Protein AF-A0A925MRW7-F1 (afdb_monomer)

Solvent-accessible surface area (backbone atoms only — not comparable to full-atom values): 8000 Å² total; per-residue (Å²): 134,78,48,41,34,44,31,38,46,86,69,91,65,89,87,64,75,57,56,50,74,45,40,48,65,56,50,51,48,54,52,52,48,13,47,75,46,70,26,73,85,82,39,20,30,69,56,73,90,81,58,102,74,67,99,67,76,60,69,35,89,55,88,76,68,36,50,74,84,44,31,34,30,40,48,40,67,52,25,34,43,34,21,50,12,42,55,55,36,73,77,36,68,65,45,24,56,54,54,43,55,73,73,68,55,80,75,67,94,55,93,69,69,62,62,57,68,68,62,52,49,54,50,51,53,47,30,60,44,25,55,71,28,37,33,32,36,17,26,54,134

Structure (mmCIF, N/CA/C/O backbone):
data_AF-A0A925MRW7-F1
#
_entry.id   AF-A0A925MRW7-F1
#
loop_
_atom_site.group_PDB
_atom_site.id
_atom_site.type_symbol
_atom_site.label_atom_id
_atom_site.label_alt_id
_atom_site.label_comp_id
_atom_site.label_asym_id
_atom_site.label_entity_id
_atom_site.label_seq_id
_atom_site.pdbx_PDB_ins_code
_atom_site.Cartn_x
_atom_site.Cartn_y
_atom_site.Cartn_z
_atom_site.occupancy
_atom_site.B_iso_or_equiv
_atom_site.auth_seq_id
_atom_site.auth_comp_id
_atom_site.auth_asym_id
_atom_site.auth_atom_id
_atom_site.pdbx_PDB_model_num
ATOM 1 N N . MET A 1 1 ? 1.601 20.487 -0.277 1.00 57.31 1 MET A N 1
ATOM 2 C CA . MET A 1 1 ? 0.921 19.811 -1.400 1.00 57.31 1 MET A CA 1
ATOM 3 C C . MET A 1 1 ? 1.382 18.368 -1.387 1.00 57.31 1 MET A C 1
ATOM 5 O O . MET A 1 1 ? 2.588 18.154 -1.356 1.00 57.31 1 MET A O 1
ATOM 9 N N . SER A 1 2 ? 0.460 17.412 -1.306 1.00 74.94 2 SER A N 1
ATOM 10 C CA . SER A 1 2 ? 0.786 15.981 -1.310 1.00 74.94 2 SER A CA 1
ATOM 11 C C . SER A 1 2 ? 1.118 15.554 -2.740 1.00 74.94 2 SER A C 1
ATOM 13 O O . SER A 1 2 ? 0.417 15.949 -3.670 1.00 74.94 2 SER A O 1
ATOM 15 N N . SER A 1 3 ? 2.203 14.802 -2.922 1.00 87.06 3 SER A N 1
ATOM 16 C CA . SER A 1 3 ? 2.592 14.295 -4.250 1.00 87.06 3 SER A CA 1
ATOM 17 C C . SER A 1 3 ? 1.732 13.090 -4.622 1.00 87.06 3 SER A C 1
ATOM 19 O O . SER A 1 3 ? 1.261 12.382 -3.730 1.00 87.06 3 SER A O 1
ATOM 21 N N . MET A 1 4 ? 1.510 12.857 -5.915 1.00 91.94 4 MET A N 1
ATOM 22 C CA . MET A 1 4 ? 0.790 11.670 -6.381 1.00 91.94 4 MET A CA 1
ATOM 23 C C . MET A 1 4 ? 1.772 10.530 -6.640 1.00 91.94 4 MET A C 1
ATOM 25 O O . MET A 1 4 ? 2.894 10.743 -7.102 1.00 91.94 4 MET A O 1
ATOM 29 N N . ILE A 1 5 ? 1.350 9.316 -6.309 1.00 90.06 5 ILE A N 1
ATOM 30 C CA . ILE A 1 5 ? 2.106 8.085 -6.502 1.00 90.06 5 ILE A CA 1
ATOM 31 C C . ILE A 1 5 ? 1.359 7.259 -7.522 1.00 90.06 5 ILE A C 1
ATOM 33 O O . ILE A 1 5 ? 0.231 6.823 -7.284 1.00 90.06 5 ILE A O 1
ATOM 37 N N . ASN A 1 6 ? 2.023 7.043 -8.645 1.00 89.50 6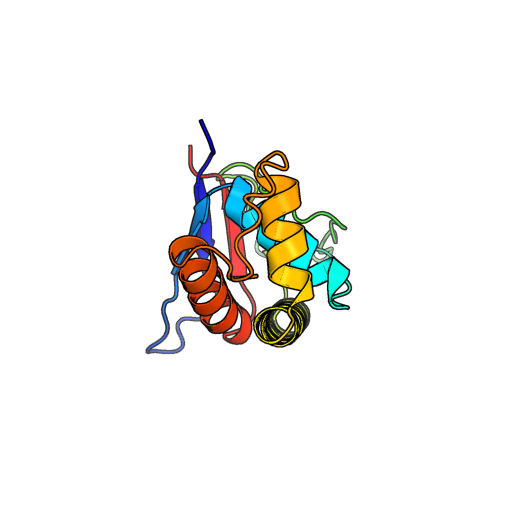 ASN A N 1
ATOM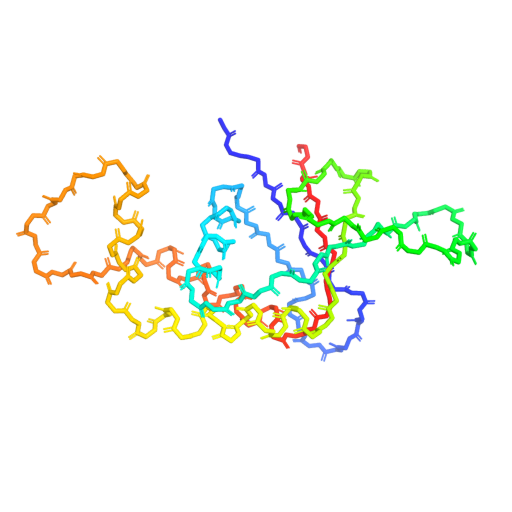 38 C CA . ASN A 1 6 ? 1.515 6.256 -9.745 1.00 89.50 6 ASN A CA 1
ATOM 39 C C . ASN A 1 6 ? 2.011 4.825 -9.633 1.00 89.50 6 ASN A C 1
ATOM 41 O O . ASN A 1 6 ? 3.201 4.595 -9.411 1.00 89.50 6 ASN A O 1
ATOM 45 N N . MET A 1 7 ? 1.098 3.875 -9.817 1.00 90.69 7 MET A N 1
ATOM 46 C CA . MET A 1 7 ? 1.382 2.450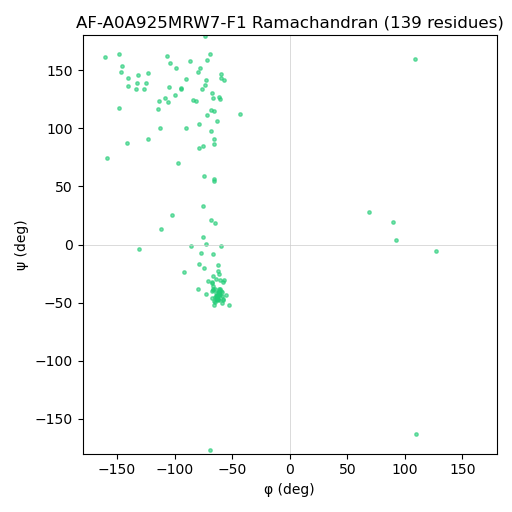 -9.761 1.00 90.69 7 MET A CA 1
ATOM 47 C C . MET A 1 7 ? 0.932 1.765 -11.040 1.00 90.69 7 MET A C 1
ATOM 49 O O . MET A 1 7 ? -0.145 2.058 -11.561 1.00 90.69 7 MET A O 1
ATOM 53 N N . ALA A 1 8 ? 1.749 0.836 -11.530 1.00 87.19 8 ALA A N 1
ATOM 54 C CA . ALA A 1 8 ? 1.430 0.041 -12.710 1.00 87.19 8 ALA A CA 1
ATOM 55 C C . ALA A 1 8 ? 1.868 -1.414 -12.536 1.00 87.19 8 ALA A C 1
ATOM 57 O O . ALA A 1 8 ? 2.990 -1.671 -12.089 1.00 87.19 8 ALA A O 1
ATOM 58 N N . ARG A 1 9 ? 1.020 -2.370 -12.924 1.00 82.31 9 ARG A N 1
ATOM 59 C CA . ARG A 1 9 ? 1.397 -3.793 -12.965 1.00 82.31 9 ARG A CA 1
ATOM 60 C C . ARG A 1 9 ? 2.199 -4.104 -14.226 1.00 82.31 9 ARG A C 1
ATOM 62 O O . ARG A 1 9 ? 1.998 -3.486 -15.267 1.00 82.31 9 ARG A O 1
ATOM 69 N N . ALA A 1 10 ? 3.114 -5.068 -14.127 1.00 61.62 10 ALA A N 1
ATOM 70 C CA . ALA A 1 10 ? 3.974 -5.466 -15.245 1.00 61.62 10 ALA A CA 1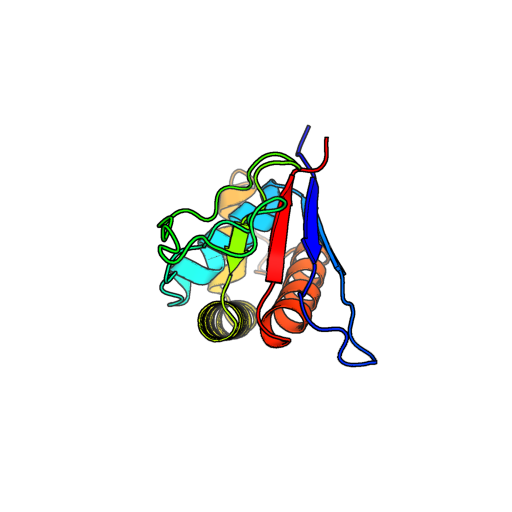
ATOM 71 C C . ALA A 1 10 ? 3.278 -6.387 -16.269 1.00 61.62 10 ALA A C 1
ATOM 73 O O . ALA A 1 10 ? 3.776 -6.529 -17.382 1.00 61.62 10 ALA A O 1
ATOM 74 N N . SER A 1 11 ? 2.146 -7.011 -15.916 1.00 52.38 11 SER A N 1
ATOM 75 C CA . SER A 1 11 ? 1.455 -7.982 -16.774 1.00 52.38 11 SER A CA 1
ATOM 76 C C . SER A 1 11 ? 0.093 -7.470 -17.235 1.00 52.38 11 SER A C 1
ATOM 78 O O . SER A 1 11 ? -0.769 -7.165 -16.413 1.00 52.38 11 SER A O 1
ATOM 80 N N . ALA A 1 12 ? -0.084 -7.434 -18.556 1.00 43.22 12 ALA A N 1
ATOM 81 C CA . ALA A 1 12 ? -1.341 -7.219 -19.262 1.00 43.22 12 ALA A CA 1
ATOM 82 C C . ALA A 1 12 ? -2.231 -8.476 -19.205 1.00 43.22 12 ALA A C 1
ATOM 84 O O . ALA A 1 12 ? -2.574 -9.053 -20.239 1.00 43.22 12 ALA A O 1
ATOM 85 N N . GLU A 1 13 ? -2.593 -8.941 -18.008 1.00 39.09 13 GLU A N 1
ATOM 86 C CA . GLU A 1 13 ? -3.680 -9.916 -17.901 1.00 39.09 13 GLU A CA 1
ATOM 87 C C . GLU A 1 13 ? -5.012 -9.173 -18.027 1.00 39.09 13 GLU A C 1
ATOM 89 O O . GLU A 1 13 ? -5.458 -8.448 -17.137 1.00 39.09 13 GLU A O 1
ATOM 94 N N . ALA A 1 14 ? -5.594 -9.321 -19.217 1.00 36.06 14 ALA A N 1
ATOM 95 C CA . ALA A 1 14 ? -6.789 -8.655 -19.703 1.00 36.06 14 ALA A CA 1
ATOM 96 C C . ALA A 1 14 ? -7.915 -8.579 -18.654 1.00 36.06 14 ALA A C 1
ATOM 98 O O . ALA A 1 14 ? -8.544 -9.582 -18.321 1.00 36.06 14 ALA A O 1
ATOM 99 N N . GLY A 1 15 ? -8.205 -7.355 -18.195 1.00 43.88 15 GLY A N 1
ATOM 100 C CA . GLY A 1 15 ? -9.439 -7.011 -17.476 1.00 43.88 15 GLY A CA 1
ATOM 101 C C . GLY A 1 15 ? -9.267 -6.314 -16.123 1.00 43.88 15 GLY A C 1
ATOM 102 O O . GLY A 1 15 ? -10.266 -5.898 -15.537 1.00 43.88 15 GLY A O 1
ATOM 103 N N . GLY A 1 16 ? -8.041 -6.161 -15.614 1.00 50.16 16 GLY A N 1
ATOM 104 C CA . GLY A 1 16 ? -7.768 -5.452 -14.360 1.00 50.16 16 GLY A CA 1
ATOM 105 C C . GLY A 1 16 ? -7.582 -3.940 -14.523 1.00 50.16 16 GLY A C 1
ATOM 106 O O . GLY A 1 16 ? -7.216 -3.447 -15.587 1.00 50.16 16 GLY A O 1
ATOM 107 N N . ARG A 1 17 ? -7.781 -3.176 -13.436 1.00 60.78 17 ARG A N 1
ATOM 108 C CA . ARG A 1 17 ? -7.217 -1.819 -13.328 1.00 60.78 17 ARG A CA 1
ATOM 109 C C . ARG A 1 17 ? -5.692 -1.962 -13.279 1.00 60.78 17 ARG A C 1
ATOM 111 O O . ARG A 1 17 ? -5.121 -2.138 -12.204 1.00 60.78 17 ARG A O 1
ATOM 118 N N . ASP A 1 18 ? -5.051 -1.928 -14.443 1.00 76.19 18 ASP A N 1
ATOM 119 C CA . ASP A 1 18 ? -3.590 -2.057 -14.598 1.00 76.19 18 ASP A CA 1
ATOM 120 C C . ASP A 1 18 ? -2.820 -0.879 -13.995 1.00 76.19 18 ASP A C 1
ATOM 122 O O . ASP A 1 18 ? -1.591 -0.902 -13.906 1.00 76.19 18 ASP A O 1
ATOM 126 N N . ARG A 1 19 ? -3.553 0.157 -13.576 1.00 84.88 19 ARG A N 1
ATOM 127 C CA . ARG A 1 19 ? -3.039 1.350 -12.925 1.00 84.88 19 ARG A CA 1
ATOM 128 C C . ARG A 1 19 ? -3.834 1.673 -11.676 1.00 84.88 19 ARG A C 1
ATOM 130 O O . ARG A 1 19 ? -5.051 1.492 -11.633 1.00 84.88 19 ARG A O 1
ATOM 137 N N . PHE A 1 20 ? -3.125 2.206 -10.699 1.00 89.69 20 PHE A N 1
ATOM 138 C CA . PHE A 1 20 ? -3.694 2.788 -9.500 1.00 89.69 20 PHE A CA 1
ATOM 139 C C . PHE A 1 20 ? -2.893 4.036 -9.144 1.00 89.69 20 PHE A C 1
ATOM 141 O O . PHE A 1 20 ? -1.676 4.069 -9.328 1.00 89.69 20 PHE A O 1
ATOM 148 N N . GLU A 1 21 ? -3.573 5.062 -8.651 1.00 91.31 21 GLU A N 1
ATOM 149 C CA . GLU A 1 21 ? -2.942 6.307 -8.236 1.00 91.31 21 GLU A CA 1
ATOM 150 C C . GLU A 1 21 ? -3.481 6.704 -6.865 1.00 91.31 21 GLU A C 1
ATOM 152 O O . GLU A 1 21 ? -4.673 6.568 -6.588 1.00 91.31 21 GLU A O 1
ATOM 157 N N . CYS A 1 22 ? -2.604 7.187 -5.990 1.00 92.00 22 CYS A N 1
ATOM 158 C CA . CYS A 1 22 ? -3.015 7.751 -4.709 1.00 92.00 22 CYS A CA 1
ATOM 159 C C . CYS A 1 22 ? -2.066 8.865 -4.270 1.00 92.00 22 CYS A C 1
ATOM 161 O O . CYS A 1 22 ? -0.957 8.994 -4.786 1.00 92.00 22 CYS A O 1
ATOM 163 N N . SER A 1 23 ? -2.492 9.675 -3.302 1.00 92.25 23 SER A N 1
ATOM 164 C CA . SER A 1 23 ? -1.620 10.689 -2.711 1.00 92.25 23 SER A CA 1
ATOM 165 C C . SER A 1 23 ? -0.539 10.061 -1.824 1.00 92.25 23 SER A C 1
ATOM 167 O O . SER A 1 23 ? -0.700 8.964 -1.285 1.00 92.25 23 SER A O 1
ATOM 169 N N . SER A 1 24 ? 0.545 10.797 -1.586 1.00 90.44 24 SER A N 1
ATOM 170 C CA . SER A 1 24 ? 1.620 10.403 -0.668 1.00 90.44 24 SER A CA 1
ATOM 171 C C . SER A 1 24 ? 1.141 10.133 0.757 1.00 90.44 24 SER A C 1
ATOM 173 O O . SER A 1 24 ? 1.690 9.269 1.446 1.00 90.44 24 SER A O 1
ATOM 175 N N . ASP A 1 25 ? 0.090 10.830 1.188 1.00 90.06 25 ASP A N 1
ATOM 176 C CA . ASP A 1 25 ? -0.518 10.625 2.502 1.00 90.06 25 ASP A CA 1
ATOM 177 C C . ASP A 1 25 ? -1.302 9.316 2.550 1.00 90.06 25 ASP A C 1
ATOM 179 O O . ASP A 1 25 ? -1.178 8.565 3.518 1.00 90.06 25 ASP A O 1
ATOM 183 N N . ALA A 1 26 ? -2.059 9.015 1.489 1.00 91.25 26 ALA A N 1
ATOM 184 C CA . ALA A 1 26 ? -2.774 7.753 1.359 1.00 91.25 26 ALA A CA 1
ATOM 185 C C . ALA A 1 26 ? -1.799 6.570 1.297 1.00 91.25 26 ALA A C 1
ATOM 187 O O . ALA A 1 26 ? -1.980 5.597 2.019 1.00 91.25 26 ALA A O 1
ATOM 188 N N . TRP A 1 27 ? -0.723 6.674 0.517 1.00 93.38 27 TRP A N 1
ATOM 189 C CA . TRP A 1 27 ? 0.327 5.654 0.464 1.00 93.38 27 TRP A CA 1
ATOM 190 C C . TRP A 1 27 ? 0.966 5.388 1.823 1.00 93.38 27 TRP A C 1
ATOM 192 O O . TRP A 1 27 ? 1.084 4.242 2.251 1.00 93.38 27 TRP A O 1
ATOM 202 N N . SER A 1 28 ? 1.340 6.452 2.531 1.00 92.12 28 SER A N 1
ATOM 203 C CA . SER A 1 28 ? 1.930 6.338 3.862 1.00 92.12 28 SER A CA 1
ATOM 204 C C . SER A 1 28 ? 0.960 5.687 4.852 1.00 92.12 28 SER A C 1
ATOM 206 O O . SER A 1 28 ? 1.369 4.835 5.638 1.00 92.12 28 SER A O 1
ATOM 208 N N . LEU A 1 29 ? -0.332 6.024 4.775 1.00 91.69 29 LEU A N 1
ATOM 209 C CA . LEU A 1 29 ? -1.365 5.382 5.585 1.00 91.69 29 LEU A CA 1
ATOM 210 C C . LEU A 1 29 ? -1.487 3.890 5.250 1.00 91.69 29 LEU A C 1
ATOM 212 O O . LEU A 1 29 ? -1.510 3.066 6.158 1.00 91.69 29 LEU A O 1
ATOM 216 N N . LEU A 1 30 ? -1.522 3.526 3.967 1.00 94.50 30 LEU A N 1
ATOM 217 C CA . LEU A 1 30 ? -1.586 2.130 3.523 1.00 94.50 30 LEU A CA 1
ATOM 218 C C . LEU A 1 30 ? -0.367 1.324 4.000 1.00 94.50 30 LEU A C 1
ATOM 220 O O . LEU A 1 30 ? -0.513 0.167 4.403 1.00 94.50 30 LEU A O 1
AT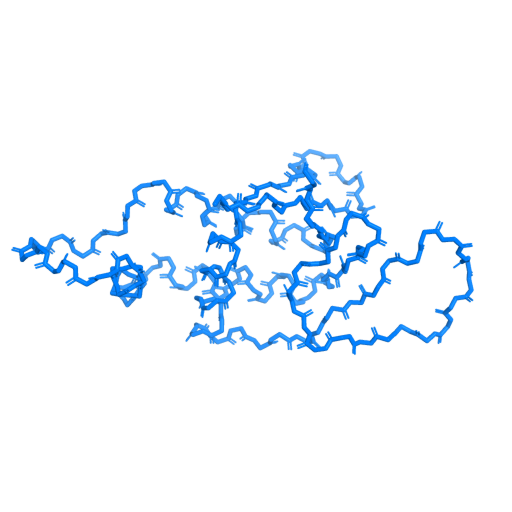OM 224 N N . LEU A 1 31 ? 0.825 1.931 4.002 1.00 94.19 31 LEU A N 1
ATOM 225 C CA . LEU A 1 31 ? 2.043 1.318 4.538 1.00 94.19 31 LEU A CA 1
ATOM 226 C C . LEU A 1 31 ? 1.949 1.092 6.051 1.00 94.19 31 LEU A C 1
ATOM 228 O O . LEU A 1 31 ? 2.253 0.000 6.533 1.00 94.19 31 LEU A O 1
ATOM 232 N N . GLU A 1 32 ? 1.549 2.117 6.801 1.00 93.19 32 GLU A N 1
ATOM 233 C CA . GLU A 1 32 ? 1.407 2.054 8.260 1.00 93.19 32 GLU A CA 1
ATOM 234 C C . GLU A 1 32 ? 0.371 1.012 8.678 1.00 93.19 32 GLU A C 1
ATOM 236 O O . GLU A 1 32 ? 0.655 0.169 9.529 1.00 93.19 32 GLU A O 1
ATOM 241 N N . VAL A 1 33 ? -0.804 1.026 8.044 1.00 93.69 33 VAL A N 1
ATOM 242 C CA . VAL A 1 33 ? -1.875 0.064 8.314 1.00 93.69 33 VAL A CA 1
ATOM 243 C C . VAL A 1 33 ? -1.423 -1.345 7.948 1.00 93.69 33 VAL A C 1
ATOM 245 O O . VAL A 1 33 ? -1.569 -2.250 8.760 1.00 93.69 33 VAL A O 1
ATOM 248 N N . GLY A 1 34 ? -0.812 -1.552 6.779 1.00 94.44 34 GLY A N 1
ATOM 249 C CA . GLY A 1 34 ? -0.292 -2.871 6.413 1.00 94.44 34 GLY A CA 1
ATOM 250 C C . GLY A 1 34 ? 0.633 -3.428 7.501 1.00 94.44 34 GLY A C 1
ATOM 251 O O . GLY A 1 34 ? 0.398 -4.524 8.016 1.00 94.44 34 GLY A O 1
ATOM 252 N N . LYS A 1 35 ? 1.634 -2.641 7.913 1.00 94.06 35 LYS A N 1
ATOM 253 C CA . LYS A 1 35 ? 2.598 -3.029 8.955 1.00 94.06 35 LYS A CA 1
ATOM 254 C C . LYS A 1 35 ? 1.926 -3.317 10.299 1.00 94.06 35 LYS A C 1
ATOM 256 O O . LYS A 1 35 ? 2.246 -4.317 10.938 1.00 94.06 35 LYS A O 1
ATOM 261 N N . ALA A 1 36 ? 0.980 -2.475 10.715 1.00 93.75 36 ALA A N 1
ATOM 262 C CA . ALA A 1 36 ? 0.250 -2.646 11.971 1.00 93.75 36 ALA A CA 1
ATOM 263 C C . ALA A 1 36 ? -0.601 -3.929 11.995 1.00 93.75 36 ALA A C 1
ATOM 265 O O . ALA A 1 36 ? -0.774 -4.534 13.050 1.00 93.75 36 ALA A O 1
ATOM 266 N N . PHE A 1 37 ? -1.081 -4.377 10.833 1.00 94.25 37 PHE A N 1
ATOM 267 C CA . PHE A 1 37 ? -1.927 -5.564 10.685 1.00 94.25 37 PHE A CA 1
ATOM 268 C C . PHE A 1 37 ? -1.171 -6.796 10.161 1.00 94.25 37 PHE A C 1
ATOM 270 O O . PHE A 1 37 ? -1.761 -7.718 9.599 1.00 94.25 37 PHE A O 1
ATOM 277 N N . GLY A 1 38 ? 0.143 -6.843 10.399 1.00 92.12 38 GLY A N 1
ATOM 278 C CA . GLY A 1 38 ? 0.947 -8.057 10.258 1.00 92.12 38 GLY A CA 1
ATOM 279 C C . GLY A 1 38 ? 1.597 -8.261 8.893 1.00 92.12 38 GLY A C 1
ATOM 280 O O . GLY A 1 38 ? 2.268 -9.279 8.705 1.00 92.12 38 GLY A O 1
ATOM 281 N N . TRP A 1 39 ? 1.467 -7.314 7.959 1.00 94.81 39 TRP A N 1
ATOM 282 C CA . TRP A 1 39 ? 2.305 -7.329 6.763 1.00 94.81 39 TRP A CA 1
ATOM 283 C C . TRP A 1 39 ? 3.760 -7.041 7.143 1.00 94.81 39 TRP A C 1
ATOM 285 O O . TRP A 1 39 ? 4.066 -6.086 7.860 1.00 94.81 39 TRP A O 1
ATOM 295 N N . LYS A 1 40 ? 4.663 -7.895 6.658 1.00 92.50 40 LYS A N 1
ATOM 296 C CA . LYS A 1 40 ? 6.108 -7.783 6.846 1.00 92.50 40 LYS A CA 1
ATOM 297 C C . LYS A 1 40 ? 6.725 -7.491 5.481 1.00 92.50 40 LYS A C 1
ATOM 299 O O . LYS A 1 40 ? 6.868 -8.433 4.710 1.00 92.50 40 LYS A O 1
ATOM 304 N N . PRO A 1 41 ? 7.058 -6.226 5.180 1.00 89.50 41 PRO A N 1
ATOM 305 C CA . PRO A 1 41 ? 7.544 -5.860 3.860 1.00 89.50 41 PRO A CA 1
ATOM 306 C C . PRO A 1 41 ? 8.829 -6.619 3.530 1.00 89.50 41 PRO A C 1
ATOM 308 O O . PRO A 1 41 ? 9.795 -6.559 4.296 1.00 89.50 41 PRO A O 1
ATOM 311 N N . HIS A 1 42 ? 8.846 -7.322 2.401 1.00 87.25 42 HIS A N 1
ATOM 312 C CA . HIS A 1 42 ? 10.034 -8.053 1.949 1.00 87.25 42 HIS A CA 1
ATOM 313 C C . HIS A 1 42 ? 11.123 -7.127 1.391 1.00 87.25 42 HIS A C 1
ATOM 315 O O . HIS A 1 42 ? 12.305 -7.475 1.389 1.00 87.25 42 HIS A O 1
ATOM 321 N N . GLY A 1 43 ? 10.736 -5.916 0.994 1.00 85.75 43 GLY A N 1
ATOM 322 C CA . GLY A 1 43 ? 11.591 -4.975 0.293 1.00 85.75 43 GLY A CA 1
ATOM 323 C C . GLY A 1 43 ? 11.159 -4.833 -1.159 1.00 85.75 43 GLY A C 1
ATOM 324 O O . GLY A 1 43 ? 10.457 -5.668 -1.718 1.00 85.75 43 GLY A O 1
ATOM 325 N N . THR A 1 44 ? 11.572 -3.731 -1.762 1.00 85.12 44 THR A N 1
ATOM 326 C CA . THR A 1 44 ? 11.290 -3.391 -3.147 1.00 85.12 44 THR A CA 1
ATOM 327 C C . THR A 1 44 ? 12.539 -3.559 -3.993 1.00 85.12 44 THR A C 1
ATOM 329 O O . THR A 1 44 ? 13.660 -3.630 -3.492 1.00 85.12 44 THR A O 1
ATOM 332 N N . THR A 1 45 ? 12.349 -3.647 -5.299 1.00 82.38 45 THR A N 1
ATOM 333 C CA . THR A 1 45 ? 13.432 -3.819 -6.268 1.00 82.38 45 THR A CA 1
ATOM 334 C C . THR A 1 45 ? 13.398 -2.695 -7.291 1.00 82.38 45 THR A C 1
ATOM 336 O O . THR A 1 45 ? 12.329 -2.183 -7.611 1.00 82.38 45 THR A O 1
ATOM 339 N N . TYR A 1 46 ? 14.547 -2.276 -7.813 1.00 75.50 46 TYR A N 1
ATOM 340 C CA . TYR A 1 46 ? 14.576 -1.279 -8.885 1.00 75.50 46 TYR A CA 1
ATOM 341 C C . TYR A 1 46 ? 14.1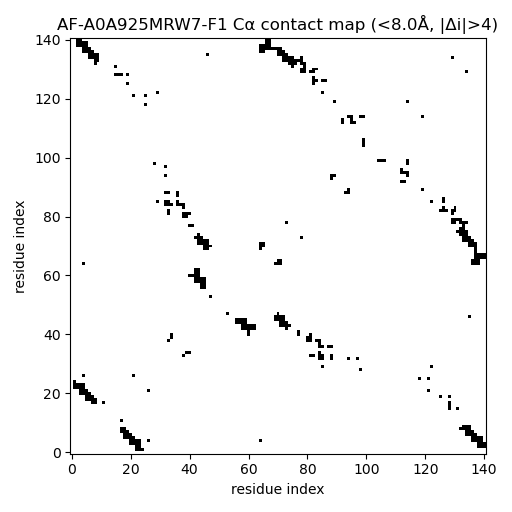25 -1.874 -10.218 1.00 75.50 46 TYR A C 1
ATOM 343 O O . TYR A 1 46 ? 14.577 -2.948 -10.617 1.00 75.50 46 TYR A O 1
ATOM 351 N N . VAL A 1 47 ? 13.310 -1.125 -10.959 1.00 68.75 47 VAL A N 1
ATOM 352 C CA . VAL A 1 47 ? 13.035 -1.418 -12.367 1.00 68.75 47 VAL A CA 1
ATOM 353 C C . VAL A 1 47 ? 14.064 -0.675 -13.213 1.00 68.75 47 VAL A C 1
ATOM 355 O O . VAL A 1 47 ? 13.936 0.526 -13.448 1.00 68.75 47 VAL A O 1
ATOM 358 N N . SER A 1 48 ? 15.104 -1.376 -13.671 1.00 54.97 48 SER A N 1
ATOM 359 C CA . SER A 1 48 ? 16.071 -0.793 -14.608 1.00 54.97 48 SER A CA 1
ATOM 360 C C . SER A 1 48 ? 15.403 -0.547 -15.965 1.00 54.97 48 SER A C 1
ATOM 362 O O . SER A 1 48 ? 14.998 -1.490 -16.643 1.00 54.97 48 SER A O 1
ATOM 364 N N . LEU A 1 49 ? 15.294 0.720 -16.376 1.00 52.97 49 LEU A N 1
ATOM 365 C CA . LEU A 1 49 ? 14.756 1.109 -17.688 1.00 52.97 49 LEU A CA 1
ATOM 366 C C . LEU A 1 49 ? 15.758 0.903 -18.841 1.00 52.97 49 LEU A C 1
ATOM 368 O O . LEU A 1 49 ? 15.383 1.082 -19.998 1.00 52.97 49 LEU A O 1
ATOM 372 N N . THR A 1 50 ? 17.018 0.551 -18.558 1.00 47.56 50 THR A N 1
ATOM 373 C CA . THR A 1 50 ? 18.109 0.669 -19.543 1.00 47.56 50 THR A CA 1
ATOM 374 C C . THR A 1 50 ? 19.000 -0.554 -19.737 1.00 47.56 50 THR A C 1
ATOM 376 O O . THR A 1 50 ? 19.821 -0.522 -20.653 1.00 47.56 50 THR A O 1
ATOM 379 N N . THR A 1 51 ? 18.849 -1.656 -18.995 1.00 41.12 51 THR A N 1
ATOM 380 C CA . THR A 1 51 ? 19.764 -2.793 -19.208 1.00 41.12 51 THR A CA 1
ATOM 381 C C . THR A 1 51 ? 19.118 -4.144 -18.945 1.00 41.12 51 THR A C 1
ATOM 383 O O . THR A 1 51 ? 18.781 -4.477 -17.814 1.00 41.12 51 THR A O 1
ATOM 386 N N . ALA A 1 52 ? 19.053 -4.967 -19.992 1.00 40.06 52 ALA A N 1
ATOM 387 C CA . ALA A 1 52 ? 18.652 -6.375 -19.978 1.00 40.06 52 ALA A CA 1
ATOM 388 C C . ALA A 1 52 ? 19.611 -7.308 -19.194 1.00 40.06 52 ALA A C 1
ATOM 390 O O . ALA A 1 52 ? 19.605 -8.509 -19.422 1.00 40.06 52 ALA A O 1
ATOM 391 N N . ASN A 1 53 ? 20.462 -6.774 -18.311 1.00 40.97 53 ASN A N 1
ATOM 392 C CA . ASN A 1 53 ? 21.477 -7.518 -17.562 1.00 40.97 53 ASN A CA 1
ATOM 393 C C . ASN A 1 53 ? 21.897 -6.746 -16.300 1.00 40.97 53 ASN A C 1
ATOM 395 O O . ASN A 1 53 ? 22.982 -6.171 -16.248 1.00 40.97 53 ASN A O 1
ATOM 399 N N . LEU A 1 54 ? 21.051 -6.729 -15.272 1.00 44.75 54 LEU A N 1
ATOM 400 C CA . LEU A 1 54 ? 21.537 -6.567 -13.901 1.00 44.75 54 LEU A CA 1
ATOM 401 C C . LEU A 1 54 ? 21.052 -7.760 -13.093 1.00 44.75 54 LEU A C 1
ATOM 403 O O . LEU A 1 54 ? 19.961 -7.776 -12.533 1.00 44.75 54 LEU A O 1
ATOM 407 N N . SER A 1 55 ? 21.911 -8.768 -13.084 1.00 39.50 55 SER A N 1
ATOM 408 C CA . SER A 1 55 ? 21.821 -10.016 -12.335 1.00 39.50 55 SER A CA 1
ATOM 409 C C . SER A 1 55 ? 21.979 -9.834 -10.819 1.00 39.50 55 SER A C 1
ATOM 411 O O . SER A 1 55 ? 22.290 -10.799 -10.139 1.00 39.50 55 SER A O 1
ATOM 413 N N . ASP A 1 56 ? 21.756 -8.628 -10.293 1.00 43.94 56 ASP A N 1
ATOM 414 C CA . ASP A 1 56 ? 21.797 -8.307 -8.867 1.00 43.94 56 ASP A CA 1
ATOM 415 C C . ASP A 1 56 ? 20.668 -7.325 -8.572 1.00 43.94 56 ASP A C 1
ATOM 417 O O . ASP A 1 56 ? 20.798 -6.101 -8.664 1.00 43.94 56 ASP A O 1
ATOM 421 N N . THR A 1 57 ? 19.497 -7.879 -8.286 1.00 53.12 57 THR A N 1
ATOM 422 C CA . THR A 1 57 ? 18.343 -7.101 -7.865 1.00 53.12 57 THR A CA 1
ATOM 423 C C . THR A 1 57 ? 18.645 -6.532 -6.481 1.00 53.12 57 THR A C 1
ATOM 425 O O . THR A 1 57 ? 18.523 -7.232 -5.480 1.00 53.12 57 THR A O 1
ATOM 428 N N . VAL A 1 58 ? 19.095 -5.276 -6.407 1.00 59.78 58 VAL A N 1
ATOM 429 C CA . VAL A 1 58 ? 19.293 -4.607 -5.116 1.00 59.78 58 VAL A CA 1
ATOM 430 C C . VAL A 1 58 ? 17.929 -4.507 -4.443 1.00 59.78 58 VAL A C 1
ATOM 432 O O . VAL A 1 58 ? 17.073 -3.727 -4.865 1.00 59.78 58 VAL A O 1
ATOM 435 N N . VAL A 1 59 ? 17.724 -5.334 -3.418 1.00 59.03 59 VAL A N 1
ATOM 436 C CA . VAL A 1 59 ? 16.555 -5.249 -2.549 1.00 59.03 59 VAL A CA 1
ATOM 437 C C . VAL A 1 59 ? 16.727 -4.005 -1.691 1.00 59.03 59 VAL A C 1
ATOM 439 O O . VAL A 1 59 ? 17.603 -3.931 -0.830 1.00 59.03 59 VAL A O 1
ATOM 442 N N . LEU A 1 60 ? 15.888 -3.009 -1.933 1.00 62.97 60 LEU A N 1
ATOM 443 C CA . LEU A 1 60 ? 15.707 -1.903 -1.019 1.00 62.97 60 LEU A CA 1
ATOM 444 C C . LEU A 1 60 ? 14.707 -2.321 0.049 1.00 62.97 60 LEU A C 1
ATOM 446 O O . LEU A 1 60 ? 13.557 -2.612 -0.254 1.00 62.97 60 LEU A O 1
ATOM 450 N N . HIS A 1 61 ? 15.067 -2.245 1.323 1.00 66.38 61 HIS A N 1
ATOM 451 C CA . HIS A 1 61 ? 14.095 -2.402 2.414 1.00 66.38 61 HIS A CA 1
ATOM 452 C C . HIS A 1 61 ? 13.212 -1.153 2.605 1.00 66.38 61 HIS A C 1
ATOM 454 O O . HIS A 1 61 ? 12.829 -0.807 3.722 1.00 66.38 61 HIS A O 1
ATOM 460 N N . ASP A 1 62 ? 12.908 -0.455 1.512 1.00 78.81 62 ASP A N 1
ATOM 461 C CA . ASP A 1 62 ? 12.239 0.832 1.510 1.00 78.81 62 ASP A CA 1
ATOM 462 C C . ASP A 1 62 ? 11.098 0.874 0.485 1.00 78.81 62 ASP A C 1
ATOM 464 O O . ASP A 1 62 ? 11.248 0.476 -0.669 1.00 78.81 62 ASP A O 1
ATOM 468 N N . TYR A 1 63 ? 9.957 1.392 0.935 1.00 87.12 63 TYR A N 1
ATOM 469 C CA . TYR A 1 63 ? 8.742 1.610 0.149 1.00 87.12 63 TYR A CA 1
ATOM 470 C C . TYR A 1 63 ? 8.473 3.108 -0.038 1.00 87.12 63 TYR A C 1
ATOM 472 O O . TYR A 1 63 ? 7.377 3.494 -0.444 1.00 87.12 63 TYR A O 1
ATOM 480 N N . GLN A 1 64 ? 9.440 3.981 0.266 1.00 86.94 64 GLN A N 1
ATOM 481 C CA . GLN A 1 64 ? 9.335 5.390 -0.074 1.00 86.94 64 GLN A CA 1
ATOM 482 C C . GLN A 1 64 ? 9.371 5.550 -1.598 1.00 86.94 64 GLN A C 1
ATOM 484 O O . GLN A 1 64 ? 10.292 5.053 -2.255 1.00 86.94 64 GLN A O 1
ATOM 489 N N . PRO A 1 65 ? 8.382 6.232 -2.186 1.00 84.56 65 PRO A N 1
ATOM 490 C CA . PRO A 1 65 ? 8.346 6.486 -3.617 1.00 84.56 65 PRO A CA 1
ATOM 491 C C . PRO A 1 65 ? 9.544 7.321 -4.090 1.00 84.56 65 PRO A C 1
ATOM 493 O O . PRO A 1 65 ? 9.793 8.425 -3.594 1.00 84.56 65 PRO A O 1
ATOM 496 N N . GLY A 1 66 ? 10.253 6.810 -5.096 1.00 81.69 66 GLY A N 1
ATOM 497 C CA . GLY A 1 66 ? 11.240 7.573 -5.857 1.00 81.69 66 GLY A CA 1
ATOM 498 C C . GLY A 1 66 ? 10.593 8.655 -6.726 1.00 81.69 66 GLY A C 1
ATOM 499 O O . GLY A 1 66 ? 9.379 8.870 -6.668 1.00 81.69 66 GLY A O 1
ATOM 500 N N . ASP A 1 67 ? 11.399 9.370 -7.506 1.00 79.19 67 ASP A N 1
ATOM 501 C CA . ASP A 1 67 ? 10.887 10.166 -8.627 1.00 79.19 67 ASP A CA 1
ATOM 502 C C . ASP A 1 67 ? 10.469 9.252 -9.799 1.00 79.19 67 ASP A C 1
ATOM 504 O O . ASP A 1 67 ? 10.586 8.029 -9.734 1.00 79.19 67 ASP A O 1
ATOM 508 N N . SER A 1 68 ? 9.966 9.825 -10.893 1.00 69.50 68 SER A N 1
ATOM 509 C CA . SER A 1 68 ? 9.496 9.049 -12.051 1.00 69.50 68 SER A CA 1
ATOM 510 C C . SER A 1 68 ? 10.592 8.215 -12.745 1.00 69.50 68 SER A C 1
ATOM 512 O O . SER A 1 68 ? 10.263 7.288 -13.501 1.00 69.50 68 SER A O 1
ATOM 514 N N . ARG A 1 69 ? 11.873 8.533 -12.491 1.00 70.56 69 ARG A N 1
ATOM 515 C CA . ARG A 1 69 ? 13.067 7.834 -12.994 1.00 70.56 69 ARG A CA 1
ATOM 516 C C . ARG A 1 69 ? 13.546 6.745 -12.022 1.00 70.56 69 ARG A C 1
ATOM 518 O O . ARG A 1 69 ? 14.168 5.785 -12.466 1.00 70.56 69 ARG A O 1
ATOM 525 N N . ASP A 1 70 ? 13.203 6.859 -10.743 1.00 77.81 70 ASP A N 1
ATOM 526 C CA . ASP A 1 70 ? 13.411 5.892 -9.660 1.00 77.81 70 ASP A CA 1
ATOM 527 C C . ASP A 1 70 ? 12.136 5.051 -9.443 1.00 77.81 70 ASP A C 1
ATOM 529 O O . ASP A 1 70 ? 11.389 5.194 -8.469 1.00 77.81 70 ASP A O 1
ATOM 533 N N . ARG A 1 71 ? 11.855 4.173 -10.417 1.00 78.50 71 ARG A N 1
ATOM 534 C CA . ARG A 1 71 ? 10.742 3.221 -10.327 1.00 78.50 71 ARG A CA 1
ATOM 535 C C . ARG A 1 71 ? 11.150 2.007 -9.509 1.00 78.50 71 ARG A C 1
ATOM 537 O O . ARG A 1 71 ? 12.071 1.275 -9.878 1.00 78.50 71 ARG A O 1
ATOM 544 N N . LYS A 1 72 ? 10.383 1.750 -8.454 1.00 86.75 72 LYS A N 1
ATOM 545 C CA . LYS A 1 72 ? 10.526 0.580 -7.586 1.00 86.75 72 LYS A CA 1
ATOM 546 C C . LYS A 1 72 ? 9.426 -0.431 -7.889 1.00 86.75 72 LYS A C 1
ATOM 548 O O . LYS A 1 72 ? 8.373 -0.069 -8.408 1.00 86.75 72 LYS A O 1
ATOM 553 N N . CYS A 1 73 ? 9.669 -1.693 -7.577 1.00 85.69 73 CYS A N 1
ATOM 554 C CA . CYS A 1 73 ? 8.779 -2.819 -7.814 1.00 85.69 73 CYS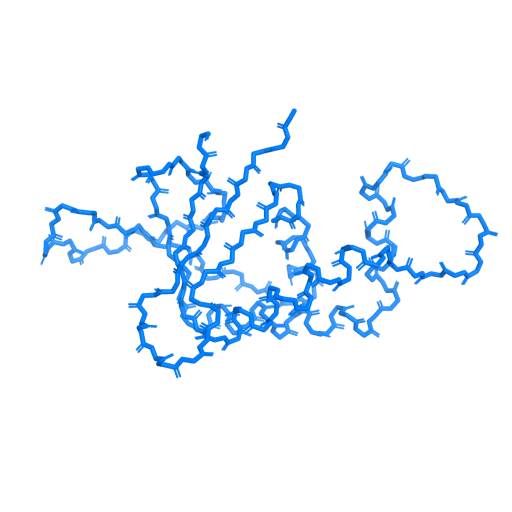 A CA 1
ATOM 555 C C . CYS A 1 73 ? 8.557 -3.594 -6.517 1.00 85.69 73 CYS A C 1
ATOM 557 O O . CYS A 1 73 ? 9.506 -3.894 -5.792 1.00 85.69 73 CYS A O 1
ATOM 559 N N . VAL A 1 74 ? 7.295 -3.909 -6.256 1.00 88.94 74 VAL A N 1
ATOM 560 C CA . VAL A 1 74 ? 6.823 -4.814 -5.211 1.00 88.94 74 VAL A CA 1
ATOM 561 C C . VAL A 1 74 ? 6.540 -6.161 -5.867 1.00 88.94 74 VAL A C 1
ATOM 563 O O . VAL A 1 74 ? 5.828 -6.217 -6.876 1.00 88.94 74 VAL A O 1
ATOM 566 N N . ASP A 1 75 ? 7.093 -7.242 -5.320 1.00 88.12 75 ASP A N 1
ATOM 567 C CA . ASP A 1 75 ? 6.844 -8.584 -5.839 1.00 88.12 75 ASP A CA 1
ATOM 568 C C . ASP A 1 75 ? 5.397 -9.041 -5.581 1.00 88.12 75 ASP A C 1
ATOM 570 O O . ASP A 1 75 ? 4.651 -8.458 -4.793 1.00 88.12 75 ASP A O 1
ATOM 574 N N . ALA A 1 76 ? 4.969 -10.090 -6.282 1.00 87.88 76 ALA A N 1
ATOM 575 C CA . ALA A 1 76 ? 3.578 -10.526 -6.238 1.00 87.88 76 ALA A CA 1
ATOM 576 C C . ALA A 1 76 ? 3.163 -11.098 -4.874 1.00 87.88 76 ALA A C 1
ATOM 578 O O . ALA A 1 76 ? 1.996 -10.960 -4.500 1.00 87.88 76 ALA A O 1
ATOM 579 N N . ASP A 1 77 ? 4.073 -11.746 -4.148 1.00 89.75 77 ASP A N 1
ATOM 580 C CA . ASP A 1 77 ? 3.763 -12.369 -2.863 1.00 89.75 77 ASP A CA 1
ATOM 581 C C . ASP A 1 77 ? 3.723 -11.327 -1.749 1.00 89.75 77 ASP A C 1
ATOM 583 O O . ASP A 1 77 ? 2.826 -11.370 -0.899 1.00 89.75 77 ASP A O 1
ATOM 587 N N . ASP A 1 78 ? 4.622 -10.345 -1.792 1.00 91.19 78 ASP A N 1
ATOM 588 C CA . ASP A 1 78 ? 4.583 -9.189 -0.903 1.00 91.19 78 ASP A CA 1
ATOM 589 C C . ASP A 1 78 ? 3.334 -8.332 -1.154 1.00 91.19 78 ASP A C 1
ATOM 591 O O . ASP A 1 78 ? 2.605 -8.033 -0.208 1.00 91.19 78 ASP A O 1
ATOM 595 N N . ALA A 1 79 ? 2.987 -8.055 -2.419 1.00 91.44 79 ALA A N 1
ATOM 596 C CA . ALA A 1 79 ? 1.762 -7.334 -2.781 1.00 91.44 79 ALA A CA 1
ATOM 597 C C . ALA A 1 79 ? 0.496 -8.037 -2.257 1.00 91.44 79 ALA A C 1
ATOM 599 O O . ALA A 1 79 ? -0.360 -7.411 -1.628 1.00 91.44 79 ALA A O 1
ATOM 600 N N . LYS A 1 80 ? 0.389 -9.360 -2.440 1.00 92.56 80 LYS A N 1
ATOM 601 C CA . LYS A 1 80 ? -0.732 -10.155 -1.906 1.00 92.56 80 LYS A CA 1
ATOM 602 C C . LYS A 1 80 ? -0.749 -10.183 -0.380 1.00 92.56 80 LYS A C 1
ATOM 604 O O . LYS A 1 80 ? -1.825 -10.171 0.219 1.00 92.56 80 LYS A O 1
ATOM 609 N N . SER A 1 81 ? 0.415 -10.259 0.259 1.00 94.44 81 SER A N 1
ATOM 610 C CA . SER A 1 81 ? 0.527 -10.254 1.723 1.00 94.44 81 SER A CA 1
ATOM 611 C C . SER A 1 81 ? 0.109 -8.905 2.302 1.00 94.44 81 SER A C 1
ATOM 613 O O . SER A 1 81 ? -0.619 -8.862 3.296 1.00 94.44 81 SER A O 1
ATOM 615 N N . TRP A 1 82 ? 0.475 -7.814 1.632 1.00 95.44 82 TRP A N 1
ATOM 616 C CA . TRP A 1 82 ? 0.021 -6.471 1.965 1.00 95.44 82 TRP A CA 1
ATOM 617 C C . TRP A 1 82 ? -1.499 -6.340 1.804 1.00 95.44 82 TRP A C 1
ATOM 619 O O . TRP A 1 82 ? -2.178 -5.924 2.744 1.00 95.44 82 TRP A O 1
ATOM 629 N N . ALA A 1 83 ? -2.059 -6.796 0.676 1.00 94.50 83 ALA A N 1
ATOM 630 C CA . ALA A 1 83 ? -3.503 -6.791 0.426 1.00 94.50 83 ALA A CA 1
ATOM 631 C C . ALA A 1 83 ? -4.288 -7.526 1.527 1.00 94.50 83 ALA A C 1
ATOM 633 O O . ALA A 1 83 ? -5.304 -7.031 2.017 1.00 94.50 83 ALA A O 1
ATOM 634 N N . LYS A 1 84 ? -3.795 -8.693 1.965 1.00 94.81 84 LYS A N 1
ATOM 635 C CA . LYS A 1 84 ? -4.398 -9.471 3.059 1.00 94.81 84 LYS A CA 1
ATOM 636 C C . LYS A 1 84 ? -4.391 -8.708 4.382 1.00 94.81 84 LYS A C 1
ATOM 638 O O . LYS A 1 84 ? -5.423 -8.665 5.046 1.00 94.81 84 LYS A O 1
ATOM 643 N N . ALA A 1 85 ? -3.266 -8.096 4.757 1.00 95.62 85 ALA A N 1
ATOM 644 C CA . ALA A 1 85 ? -3.174 -7.317 5.994 1.00 95.62 85 ALA A CA 1
ATOM 645 C C . ALA A 1 85 ? -4.146 -6.128 5.990 1.00 95.62 85 ALA A C 1
ATOM 647 O O . ALA A 1 85 ? -4.838 -5.884 6.977 1.00 95.62 85 ALA A O 1
ATOM 648 N N . LEU A 1 86 ? -4.271 -5.435 4.856 1.00 94.50 86 LEU A N 1
ATOM 649 C CA . LEU A 1 86 ? -5.239 -4.350 4.692 1.00 94.50 86 LEU A CA 1
ATOM 650 C C . LEU A 1 86 ? -6.692 -4.844 4.725 1.00 94.50 86 LEU A C 1
ATOM 652 O O . LEU A 1 86 ? -7.549 -4.173 5.297 1.00 94.50 86 LEU A O 1
ATOM 656 N N . GLY A 1 87 ? -6.971 -6.029 4.177 1.00 92.50 87 GLY A N 1
ATOM 657 C CA . GLY A 1 87 ? -8.277 -6.681 4.294 1.00 92.50 87 GLY A CA 1
ATOM 658 C C . GLY A 1 87 ? -8.650 -7.000 5.746 1.00 92.50 87 GLY A C 1
ATOM 659 O O . GLY A 1 87 ? -9.779 -6.743 6.161 1.00 92.50 87 GLY A O 1
ATOM 660 N N . VAL A 1 88 ? -7.695 -7.482 6.550 1.00 92.75 88 VAL A N 1
ATOM 661 C CA . VAL A 1 88 ? -7.890 -7.671 8.001 1.00 92.75 88 VAL A CA 1
ATOM 662 C C . VAL A 1 88 ? -8.130 -6.328 8.692 1.00 92.75 88 VAL A C 1
ATOM 664 O O . VAL A 1 88 ? -9.050 -6.208 9.501 1.00 92.75 88 VAL A O 1
ATOM 667 N N . ALA A 1 89 ? -7.351 -5.301 8.343 1.00 91.00 89 ALA A N 1
ATOM 668 C CA . ALA A 1 89 ? -7.516 -3.960 8.893 1.00 91.00 89 ALA A CA 1
ATOM 669 C C . ALA A 1 89 ? -8.906 -3.378 8.607 1.00 91.00 89 ALA A C 1
ATOM 671 O O . ALA A 1 89 ? -9.509 -2.778 9.494 1.00 91.00 89 ALA A O 1
ATOM 672 N N . ARG A 1 90 ? -9.447 -3.595 7.400 1.00 86.81 90 ARG A N 1
ATOM 673 C CA . ARG A 1 90 ? -10.777 -3.111 6.993 1.00 86.81 90 ARG A CA 1
ATOM 674 C C . ARG A 1 90 ? -11.912 -3.606 7.883 1.00 86.81 90 ARG A C 1
ATOM 676 O O . ARG A 1 90 ? -12.882 -2.877 8.061 1.00 86.81 90 ARG A O 1
ATOM 683 N N . GLY A 1 91 ? -11.791 -4.813 8.431 1.00 82.62 91 GLY A N 1
ATOM 684 C CA . GLY A 1 91 ? -12.767 -5.381 9.362 1.00 82.62 91 GLY A CA 1
ATOM 685 C C . GLY A 1 91 ? -12.553 -4.986 10.827 1.00 82.62 91 GLY A C 1
ATOM 686 O O . GLY A 1 91 ? -13.320 -5.423 11.680 1.00 82.62 91 GLY A O 1
ATOM 687 N N . SER A 1 92 ? -11.515 -4.206 11.144 1.00 85.75 92 SER A N 1
ATOM 688 C CA . SER A 1 92 ? -11.112 -3.906 12.519 1.00 85.75 92 SER A CA 1
ATOM 689 C C . SER A 1 92 ? -11.490 -2.490 12.948 1.00 85.75 92 SER A C 1
ATOM 691 O O . SER A 1 92 ? -11.203 -1.514 12.255 1.00 85.75 92 SER A O 1
ATOM 693 N N . SER A 1 93 ? -12.032 -2.354 14.160 1.00 81.81 93 SER A N 1
ATOM 694 C CA . SER A 1 93 ? -12.270 -1.056 14.810 1.00 81.81 93 SER A CA 1
ATOM 695 C C . SER A 1 93 ? -10.979 -0.269 15.074 1.00 81.81 93 SER A C 1
ATOM 697 O O . SER A 1 93 ? -10.992 0.959 15.146 1.00 81.81 93 SER A O 1
ATOM 699 N N . HIS A 1 94 ? -9.832 -0.953 15.152 1.00 84.69 94 HIS A N 1
ATOM 700 C CA . HIS A 1 94 ? -8.534 -0.314 15.369 1.00 84.69 94 HIS A CA 1
ATOM 701 C C . HIS A 1 94 ? -8.099 0.569 14.186 1.00 84.69 94 HIS A C 1
ATOM 703 O O . HIS A 1 94 ? -7.399 1.563 14.381 1.00 84.69 94 HIS A O 1
ATOM 709 N N . LEU A 1 95 ? -8.563 0.269 12.967 1.00 86.69 95 LEU A N 1
ATOM 710 C CA . LEU A 1 95 ? -8.271 1.078 11.784 1.00 86.69 95 LEU A CA 1
ATOM 711 C C . LEU A 1 95 ? -8.815 2.509 11.921 1.00 86.69 95 LEU A C 1
ATOM 713 O O . LEU A 1 95 ? -8.116 3.467 11.592 1.00 86.69 95 LEU A O 1
ATOM 717 N N . ALA A 1 96 ? -10.033 2.670 12.444 1.00 83.00 96 ALA A N 1
ATOM 718 C CA . ALA A 1 96 ? -10.631 3.988 12.649 1.00 83.00 96 ALA A CA 1
ATOM 719 C C . ALA A 1 96 ? -9.814 4.839 13.631 1.00 83.00 96 ALA A C 1
ATOM 721 O O . ALA A 1 96 ? -9.564 6.016 13.372 1.00 83.00 96 ALA A O 1
ATOM 722 N N . ALA A 1 97 ? -9.316 4.225 14.709 1.00 82.62 97 ALA A N 1
ATOM 723 C CA . ALA A 1 97 ? -8.446 4.897 15.669 1.00 82.62 97 ALA A CA 1
ATOM 724 C C . ALA A 1 97 ? -7.136 5.386 15.022 1.00 82.62 97 ALA A C 1
ATOM 726 O O . ALA A 1 97 ? -6.735 6.528 15.249 1.00 82.62 97 ALA A O 1
ATOM 727 N N . MET A 1 98 ? -6.501 4.567 14.174 1.00 86.56 98 MET A N 1
ATOM 728 C CA . MET A 1 98 ? -5.278 4.956 13.455 1.00 86.56 98 MET A CA 1
ATOM 729 C C . MET A 1 98 ? -5.512 6.135 12.501 1.00 86.56 98 MET A C 1
ATOM 731 O O . MET A 1 98 ? -4.732 7.089 12.489 1.00 86.56 98 MET A O 1
ATOM 735 N N . VAL A 1 99 ? -6.599 6.100 11.723 1.00 84.69 99 VAL A N 1
ATOM 736 C CA . VAL A 1 99 ? -6.945 7.179 10.782 1.00 84.69 99 VAL A CA 1
ATOM 737 C C . VAL A 1 99 ? -7.214 8.490 11.528 1.00 84.69 99 VAL A C 1
ATOM 739 O O . VAL A 1 99 ? -6.699 9.537 11.133 1.00 84.69 99 VAL A O 1
ATOM 742 N N . ASN A 1 100 ? -7.950 8.436 12.640 1.00 79.75 100 ASN A N 1
ATOM 743 C CA . ASN A 1 100 ? -8.259 9.613 13.455 1.00 79.75 100 ASN A CA 1
ATOM 744 C C . ASN A 1 100 ? -7.014 10.200 14.138 1.00 79.75 100 ASN A C 1
ATOM 746 O O . ASN A 1 100 ? -6.860 11.422 14.197 1.00 79.75 100 ASN A O 1
ATOM 750 N N . ALA A 1 101 ? -6.096 9.349 14.608 1.00 81.00 101 ALA A N 1
ATOM 751 C CA . ALA A 1 101 ? -4.822 9.792 15.169 1.00 81.00 101 ALA A CA 1
ATOM 752 C C . ALA A 1 101 ? -3.980 10.550 14.127 1.00 81.00 101 ALA A C 1
ATOM 754 O O . ALA A 1 101 ? -3.417 11.602 14.428 1.00 81.00 101 ALA A O 1
ATOM 755 N N . ARG A 1 102 ? -3.958 10.065 12.878 1.00 80.00 102 ARG A N 1
ATOM 756 C CA . ARG A 1 102 ? -3.240 10.706 11.766 1.00 80.00 102 ARG A CA 1
ATOM 757 C C . ARG A 1 102 ? -3.844 12.054 11.360 1.00 80.00 102 ARG A C 1
ATOM 759 O O . ARG A 1 102 ? -3.109 12.955 10.972 1.00 80.00 102 ARG A O 1
ATOM 766 N N . ALA A 1 103 ? -5.161 12.209 11.479 1.00 73.56 103 ALA A N 1
ATOM 767 C CA . ALA A 1 103 ? -5.876 13.453 11.185 1.00 73.56 103 ALA A CA 1
ATOM 768 C C . ALA A 1 103 ? -5.706 14.552 12.260 1.00 73.56 103 ALA A C 1
ATOM 770 O O . ALA A 1 103 ? -6.345 15.597 12.170 1.00 73.56 103 ALA A O 1
ATOM 771 N N . GLY A 1 104 ? -4.850 14.347 13.269 1.00 65.94 104 GLY A N 1
ATOM 772 C CA . GLY A 1 104 ? -4.557 15.359 14.287 1.00 65.94 104 GLY A CA 1
ATOM 773 C C . GLY A 1 104 ? -5.480 15.320 15.507 1.00 65.94 104 GLY A C 1
ATOM 774 O O . GLY A 1 104 ? -5.544 16.295 16.250 1.00 65.94 104 GLY A O 1
ATOM 775 N N . GLY A 1 105 ? -6.174 14.202 15.748 1.00 54.72 105 GLY A N 1
ATOM 776 C CA . GLY A 1 105 ? -6.727 13.901 17.070 1.00 54.72 105 GLY A CA 1
ATOM 777 C C . GLY A 1 105 ? -7.884 14.789 17.532 1.00 54.72 105 GLY A C 1
ATOM 778 O O . GLY A 1 105 ? -8.084 14.933 18.736 1.00 54.72 105 GLY A O 1
ATOM 779 N N . THR A 1 106 ? -8.686 15.352 16.622 1.00 47.47 106 THR A N 1
ATOM 780 C CA . THR A 1 106 ? -10.010 15.851 17.030 1.00 47.47 106 THR A CA 1
ATOM 781 C C . THR A 1 106 ? -10.913 14.640 17.225 1.00 47.47 106 THR A C 1
ATOM 783 O O . THR A 1 106 ? -11.596 14.194 16.307 1.00 47.47 106 THR A O 1
ATOM 786 N N . VAL A 1 107 ? -10.846 14.052 18.420 1.00 49.25 107 VAL A N 1
ATOM 787 C CA . VAL A 1 107 ? -11.810 13.058 18.887 1.00 49.25 107 VAL A CA 1
ATOM 788 C C . VAL A 1 107 ? -13.135 13.797 19.029 1.00 49.25 107 VAL A C 1
ATOM 790 O O . VAL A 1 107 ? -13.445 14.358 20.076 1.00 49.25 107 VAL A O 1
ATOM 793 N N . VAL A 1 108 ? -13.894 13.881 17.940 1.00 45.97 108 VAL A N 1
ATOM 794 C CA . VAL A 1 108 ? -15.321 14.149 18.060 1.00 45.97 108 VAL A CA 1
ATOM 795 C C . VAL A 1 108 ? -15.863 12.911 18.757 1.00 45.97 108 VAL A C 1
ATOM 797 O O . VAL A 1 108 ? -15.717 11.807 18.235 1.00 45.97 108 VAL A O 1
ATOM 800 N N . SER A 1 109 ? -16.374 13.088 19.975 1.00 44.56 109 SER A N 1
ATOM 801 C CA . SER A 1 109 ? -17.044 12.063 20.782 1.00 44.56 109 SER A CA 1
ATOM 802 C C . SER A 1 109 ? -18.357 11.628 20.129 1.00 44.56 109 SER A C 1
ATOM 804 O O . SER A 1 109 ? -19.426 11.770 20.714 1.00 44.56 109 SER A O 1
ATOM 806 N N . ASP A 1 110 ? -18.276 11.167 18.890 1.00 46.59 110 ASP A N 1
ATOM 807 C CA . ASP A 1 110 ? -19.353 10.500 18.196 1.00 46.59 110 ASP A CA 1
ATOM 808 C C . ASP A 1 110 ? -18.979 9.019 18.170 1.00 46.59 110 ASP A C 1
ATOM 810 O O . ASP A 1 110 ? -17.899 8.644 17.711 1.00 46.59 110 ASP A O 1
ATOM 814 N N . ASP A 1 111 ? -19.852 8.174 18.713 1.00 51.62 111 ASP A N 1
ATOM 815 C CA . ASP A 1 111 ? -19.668 6.719 18.862 1.00 51.62 111 ASP A CA 1
ATOM 816 C C . ASP A 1 111 ? -19.468 5.988 17.516 1.00 51.62 111 ASP A C 1
ATOM 818 O O . ASP A 1 111 ? -19.246 4.776 17.460 1.00 51.62 111 ASP A O 1
ATOM 822 N N . SER A 1 112 ? -19.509 6.719 16.403 1.00 53.69 112 SER A N 1
ATOM 823 C CA . SER A 1 112 ? -19.181 6.228 15.077 1.00 53.69 112 SER A CA 1
ATOM 824 C C . SER A 1 112 ? -17.659 6.176 14.897 1.00 53.69 112 SER A C 1
ATOM 826 O O . SER A 1 112 ? -17.045 7.061 14.301 1.00 53.69 112 SER A O 1
ATOM 828 N N . GLN A 1 113 ? -17.030 5.095 15.378 1.00 60.62 113 GLN A N 1
ATOM 829 C CA . GLN A 1 113 ? -15.658 4.684 15.020 1.00 60.62 113 GLN A CA 1
ATOM 830 C C . GLN A 1 113 ? -15.565 4.279 13.535 1.00 60.62 113 GLN A C 1
ATOM 832 O O . GLN A 1 113 ? -15.157 3.174 13.183 1.00 60.62 113 GLN A O 1
ATOM 837 N N . THR A 1 114 ? -15.985 5.159 12.637 1.00 66.81 114 THR A N 1
ATOM 838 C CA . THR A 1 114 ? -16.046 4.910 11.201 1.00 66.81 114 THR A CA 1
ATOM 839 C C . THR A 1 114 ? -14.965 5.712 10.506 1.00 66.81 114 THR A C 1
ATOM 841 O O . THR A 1 114 ? -14.885 6.929 10.660 1.00 66.81 114 THR A O 1
ATOM 844 N N . ILE A 1 115 ? -14.139 5.033 9.712 1.00 77.00 115 ILE A N 1
ATOM 845 C CA . ILE A 1 115 ? -13.223 5.704 8.789 1.00 77.00 115 ILE A CA 1
ATOM 846 C C . ILE A 1 115 ? -14.007 6.554 7.791 1.00 77.00 115 ILE A C 1
ATOM 848 O O . ILE A 1 115 ? -15.112 6.187 7.383 1.00 77.00 115 ILE A O 1
ATOM 852 N N . ASN A 1 116 ? -13.426 7.679 7.369 1.00 81.88 116 ASN A N 1
ATOM 853 C CA . ASN A 1 116 ? -14.065 8.494 6.346 1.00 81.88 116 ASN A CA 1
ATOM 854 C C . ASN A 1 116 ? -14.258 7.660 5.048 1.00 81.88 116 ASN A C 1
ATOM 856 O O . ASN A 1 116 ? -13.393 6.839 4.710 1.00 81.88 116 ASN A O 1
ATOM 860 N N . PRO A 1 117 ? -15.367 7.850 4.309 1.00 82.12 117 PRO A N 1
ATOM 861 C CA . PRO A 1 117 ? -15.666 7.037 3.130 1.00 82.12 117 PRO A CA 1
ATOM 862 C C . PRO A 1 117 ? -14.611 7.116 2.021 1.00 82.12 117 PRO A C 1
ATOM 864 O O . PRO A 1 117 ? -14.400 6.140 1.312 1.00 82.12 117 PRO A O 1
ATOM 867 N N . ALA A 1 118 ? -13.914 8.246 1.871 1.00 84.19 118 ALA A N 1
ATOM 868 C CA . ALA A 1 118 ? -12.890 8.404 0.839 1.00 84.19 118 ALA A CA 1
ATOM 869 C C . ALA A 1 118 ? -11.671 7.500 1.099 1.00 84.19 118 ALA A C 1
ATOM 871 O O . ALA A 1 118 ? -11.233 6.778 0.206 1.00 84.19 118 ALA A O 1
ATO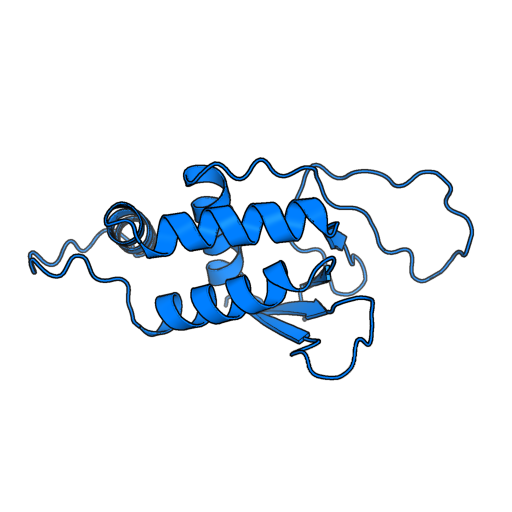M 872 N N . THR A 1 119 ? -11.171 7.472 2.336 1.00 85.69 119 THR A N 1
ATOM 873 C CA . THR A 1 119 ? -10.110 6.562 2.786 1.00 85.69 119 THR A CA 1
ATOM 874 C C . THR A 1 119 ? -10.554 5.110 2.651 1.00 85.69 119 THR A C 1
ATOM 876 O O . THR A 1 119 ? -9.782 4.274 2.188 1.00 85.69 119 THR A O 1
ATOM 879 N N . ALA A 1 120 ? -11.805 4.814 3.014 1.00 87.25 120 ALA A N 1
ATOM 880 C CA . ALA A 1 120 ? -12.387 3.484 2.884 1.00 87.25 120 ALA A CA 1
ATOM 881 C C . ALA A 1 120 ? -12.379 2.990 1.425 1.00 87.25 120 ALA A C 1
ATOM 883 O O . ALA A 1 120 ? -11.993 1.848 1.171 1.00 87.25 120 ALA A O 1
ATOM 884 N N . THR A 1 121 ? -12.753 3.855 0.479 1.00 90.50 121 THR A N 1
ATOM 885 C CA . THR A 1 121 ? -12.725 3.565 -0.961 1.00 90.50 121 THR A CA 1
ATOM 886 C C . THR A 1 121 ? -11.300 3.370 -1.467 1.00 90.50 121 THR A C 1
ATOM 888 O O . THR A 1 121 ? -11.023 2.366 -2.114 1.00 90.50 121 THR A O 1
ATOM 891 N N . VAL A 1 122 ? -10.371 4.273 -1.130 1.00 91.56 122 VAL A N 1
ATOM 892 C CA . VAL A 1 122 ? -8.958 4.156 -1.540 1.00 91.56 122 VAL A CA 1
ATOM 893 C C . VAL A 1 122 ? -8.341 2.849 -1.039 1.00 91.56 122 VAL A C 1
ATOM 895 O O . VAL A 1 122 ? -7.619 2.190 -1.784 1.00 91.56 122 VAL A O 1
ATOM 898 N N . MET A 1 123 ? -8.648 2.441 0.196 1.00 92.62 123 MET A N 1
ATOM 899 C CA . MET A 1 123 ? -8.206 1.152 0.728 1.00 92.62 123 MET A CA 1
ATOM 900 C C . MET A 1 123 ? -8.775 -0.028 -0.061 1.00 92.62 123 MET A C 1
ATOM 902 O O . MET A 1 123 ? -8.011 -0.921 -0.408 1.00 92.62 123 MET A O 1
ATOM 906 N N . ASP A 1 124 ? -10.075 -0.044 -0.365 1.00 92.69 124 ASP A N 1
ATOM 907 C CA . ASP A 1 124 ? -10.691 -1.149 -1.117 1.00 92.69 124 ASP A CA 1
ATOM 908 C C . ASP A 1 124 ? -10.119 -1.273 -2.525 1.00 92.69 124 ASP A C 1
ATOM 910 O O . ASP A 1 124 ? -9.790 -2.370 -2.981 1.00 92.69 124 ASP A O 1
ATOM 914 N N . GLU A 1 125 ? -9.957 -0.142 -3.207 1.00 92.44 125 GLU A N 1
ATOM 915 C CA . GLU A 1 125 ? -9.371 -0.107 -4.540 1.00 92.44 125 GLU A CA 1
ATOM 916 C C . GLU A 1 125 ? -7.911 -0.562 -4.520 1.00 92.44 125 GLU A C 1
ATOM 918 O O . GLU A 1 125 ? -7.502 -1.349 -5.377 1.00 92.44 125 GLU A O 1
ATOM 923 N N . PHE A 1 126 ? -7.139 -0.136 -3.518 1.00 93.69 126 PHE A N 1
ATOM 924 C CA . PHE A 1 126 ? -5.757 -0.569 -3.354 1.00 93.69 126 PHE A CA 1
ATOM 925 C C . PHE A 1 126 ? -5.651 -2.057 -2.999 1.00 93.69 126 PHE A C 1
ATOM 927 O O . PHE A 1 126 ? -4.791 -2.746 -3.544 1.00 93.69 126 PHE A O 1
ATOM 934 N N . ILE A 1 127 ? -6.531 -2.589 -2.142 1.00 93.06 127 ILE A N 1
ATOM 935 C CA . ILE A 1 127 ? -6.599 -4.027 -1.831 1.00 93.06 127 ILE A CA 1
ATOM 936 C C . ILE A 1 127 ? -6.865 -4.819 -3.112 1.00 93.06 127 ILE A C 1
ATOM 938 O O . ILE A 1 127 ? -6.127 -5.753 -3.419 1.00 93.06 127 ILE A O 1
ATOM 942 N N . ALA A 1 128 ? -7.877 -4.428 -3.891 1.00 91.44 128 ALA A N 1
ATOM 943 C CA . ALA A 1 128 ? -8.197 -5.090 -5.152 1.00 91.44 128 ALA A CA 1
ATOM 944 C C . ALA A 1 128 ? -7.035 -5.006 -6.157 1.00 91.44 128 ALA A C 1
ATOM 946 O O . ALA A 1 128 ? -6.747 -5.972 -6.865 1.00 91.44 128 ALA A O 1
ATOM 947 N N . TYR A 1 129 ? -6.344 -3.864 -6.203 1.00 90.25 129 TYR A N 1
ATOM 948 C CA . TYR A 1 129 ? -5.189 -3.656 -7.066 1.00 90.25 129 TYR A CA 1
ATOM 949 C C . TYR A 1 129 ? -3.997 -4.543 -6.676 1.00 90.25 129 TYR A C 1
ATOM 951 O O . TYR A 1 129 ? -3.475 -5.271 -7.519 1.00 90.25 129 TYR A O 1
ATOM 959 N N . THR A 1 130 ? -3.596 -4.517 -5.404 1.00 89.19 130 THR A N 1
ATOM 960 C CA . THR A 1 130 ? -2.428 -5.246 -4.875 1.00 89.19 130 THR A CA 1
ATOM 961 C C . THR A 1 130 ? -2.639 -6.755 -4.817 1.00 89.19 130 THR A C 1
ATOM 963 O O . THR A 1 130 ? -1.706 -7.521 -5.058 1.00 89.19 130 THR A O 1
ATOM 966 N N . PHE A 1 131 ? -3.876 -7.214 -4.605 1.00 87.56 131 PHE A N 1
ATOM 967 C CA . PHE A 1 131 ? -4.213 -8.634 -4.728 1.00 87.56 131 PHE A CA 1
ATOM 968 C C . PHE A 1 131 ? -3.963 -9.172 -6.146 1.00 87.56 131 PHE A C 1
ATOM 970 O O . PHE A 1 131 ? -3.687 -10.357 -6.335 1.00 87.56 131 PHE A O 1
ATOM 977 N N . GLY A 1 132 ? -4.011 -8.282 -7.139 1.00 83.19 132 GLY A N 1
ATOM 978 C CA . GLY A 1 132 ? -3.747 -8.567 -8.540 1.00 83.19 132 GLY A CA 1
ATOM 979 C C . GLY A 1 132 ? -2.281 -8.824 -8.909 1.00 83.19 132 GLY A C 1
ATOM 980 O O . GLY A 1 132 ? -2.011 -9.071 -10.082 1.00 83.19 132 GLY A O 1
ATOM 981 N N . GLY A 1 133 ? -1.347 -8.791 -7.951 1.00 85.56 133 GLY A N 1
ATOM 982 C CA . GLY A 1 133 ? 0.040 -9.230 -8.135 1.00 85.56 133 GLY A CA 1
ATOM 983 C C . GLY A 1 133 ? 1.073 -8.103 -8.140 1.00 85.56 133 GLY A C 1
ATOM 984 O O . GLY A 1 133 ? 0.814 -7.001 -7.662 1.00 85.56 133 GLY A O 1
ATOM 985 N N . ALA A 1 134 ? 2.269 -8.415 -8.650 1.00 88.25 134 ALA A N 1
ATOM 986 C CA . ALA A 1 134 ? 3.425 -7.522 -8.621 1.00 88.25 134 ALA A CA 1
ATOM 987 C C . ALA A 1 134 ? 3.127 -6.183 -9.304 1.00 88.25 134 ALA A C 1
ATOM 989 O O . ALA A 1 134 ? 2.483 -6.132 -10.359 1.00 88.25 134 ALA A O 1
ATOM 990 N N . PHE A 1 135 ? 3.642 -5.099 -8.732 1.00 88.12 135 PHE A N 1
ATOM 991 C CA . PHE A 1 135 ? 3.435 -3.765 -9.274 1.00 88.12 135 PHE A CA 1
ATOM 992 C C . PHE A 1 135 ? 4.638 -2.859 -9.070 1.00 88.12 135 PHE A C 1
ATOM 994 O O . PHE A 1 135 ? 5.416 -2.997 -8.133 1.00 88.12 135 PHE A O 1
ATOM 1001 N N . THR A 1 136 ? 4.753 -1.889 -9.963 1.00 88.75 136 THR A N 1
ATOM 1002 C CA . THR A 1 136 ? 5.739 -0.816 -9.909 1.00 88.75 136 THR A CA 1
ATOM 1003 C C . THR A 1 136 ? 5.109 0.442 -9.336 1.00 88.75 136 THR A C 1
ATOM 1005 O O . THR A 1 136 ? 3.900 0.624 -9.483 1.00 88.75 136 THR A O 1
ATOM 1008 N N . PHE A 1 137 ? 5.898 1.301 -8.695 1.00 89.56 137 PHE A N 1
ATOM 1009 C CA . PHE A 1 137 ? 5.434 2.577 -8.158 1.00 89.56 137 PHE A CA 1
ATOM 1010 C C . PHE A 1 137 ? 6.520 3.662 -8.225 1.00 89.56 137 PHE A C 1
ATOM 1012 O O . PHE A 1 137 ? 7.714 3.368 -8.132 1.00 89.56 137 PHE A O 1
ATOM 1019 N N . ALA A 1 138 ? 6.092 4.916 -8.395 1.00 88.69 138 ALA A N 1
ATOM 1020 C CA . ALA A 1 138 ? 6.936 6.115 -8.376 1.00 88.69 138 ALA A CA 1
ATOM 1021 C C . ALA A 1 138 ? 6.093 7.375 -8.122 1.00 88.69 138 ALA A C 1
ATOM 1023 O O . ALA A 1 138 ? 4.879 7.363 -8.344 1.00 88.69 138 ALA A O 1
ATOM 1024 N N . ARG A 1 139 ? 6.720 8.481 -7.697 1.00 88.69 139 ARG A N 1
ATOM 1025 C CA . ARG A 1 139 ? 6.053 9.792 -7.686 1.00 88.69 139 ARG A CA 1
ATOM 1026 C C . ARG A 1 139 ? 5.906 10.324 -9.100 1.00 88.69 139 ARG A C 1
ATOM 1028 O O . ARG A 1 139 ? 6.818 10.205 -9.919 1.00 88.69 139 ARG A O 1
ATOM 1035 N N . THR A 1 140 ? 4.775 10.961 -9.355 1.00 79.94 140 THR A N 1
ATOM 1036 C CA . THR A 1 140 ? 4.618 11.873 -10.487 1.00 79.94 140 THR A CA 1
ATOM 1037 C C . THR A 1 140 ? 4.880 13.301 -10.037 1.00 79.94 140 THR A C 1
ATOM 1039 O O . THR A 1 140 ? 4.428 13.698 -8.960 1.00 79.94 140 THR A O 1
ATOM 1042 N N . GLU A 1 141 ? 5.663 14.015 -10.846 1.00 60.62 141 GLU A N 1
ATOM 1043 C CA . GLU A 1 141 ? 5.945 15.448 -10.693 1.00 60.62 141 GLU A CA 1
ATOM 1044 C C . GLU A 1 141 ? 4.693 16.301 -10.923 1.00 60.62 141 GLU A C 1
ATOM 1046 O O . GLU A 1 141 ? 3.879 15.927 -11.801 1.00 60.62 141 GLU A O 1
#

Sequence (141 aa):
MSSMINMARASAEAGGRDRFECSSDAWSLLLEVGKAFGWKPHGTTYVSLTTANLSDTVVLHDYQPGDSRDRKCVDADD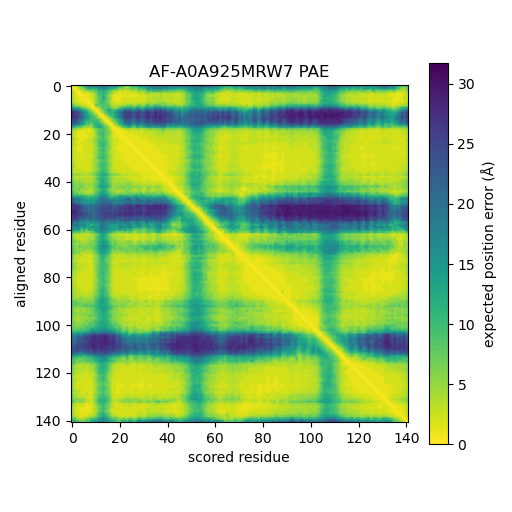AKSWAKALGVARGSSHLAAMVNARAGGTVVSDDSQTINPATATVMDEFIAYTFGGAFTFARTE

Secondary structure (DSSP, 8-state):
-PPEEEEEES---TTS--EEEEEHHHHHHHHHHHHHTT-----EEE--SS-S------EES------TTS-EEE-HHHHHHHHHHHHHHHT-HHHHHHHHHHTT------S-----HHHHHHHHHHHHHHHT--EEEEEE-

Foldseek 3Di:
DWFKKKKADPDCPDDDPRIDIDTPLLVVLLVVQLVVLDQDAPAKFFDDPDDPDDPDGPGHNDPPAAAPNGKIKGFFVSLLSSLVSLVVLLPDLVSLVSQCVSVPNPPPVDPPSDDDVVSSVSSVSSSRVSNVGMMMMHTYD

Mean predicted aligned error: 8.53 Å

pLDDT: mean 78.44, std 16.94, range [36.06, 95.62]

Radius of gyration: 15.95 Å; Cα contacts (8 Å, |Δi|>4): 219; chains: 1; bounding box: 42×32×41 Å